Protein AF-A0A1W1ECR9-F1 (afdb_monomer)

Solvent-accessible surface area (backbone atoms only — not comparable to full-atom values): 6560 Å² total; per-residue (Å²): 136,88,86,83,88,77,56,72,68,59,47,50,47,51,43,11,60,76,47,50,27,54,41,56,49,10,41,49,51,46,55,54,48,65,73,76,41,58,73,68,55,49,71,74,64,61,47,68,69,56,52,63,54,35,52,59,46,73,55,61,64,70,60,52,48,52,52,45,65,75,42,40,69,43,32,51,51,33,44,50,54,49,51,51,53,53,49,50,54,50,50,31,59,79,69,65,35,59,70,59,48,52,49,55,52,54,64,58,55,55,53,69,80,76,108

Radius of gyration: 16.74 Å; Cα contacts (8 Å, |Δi|>4): 50; chains: 1; bounding box: 43×32×40 Å

Foldseek 3Di:
DDDDDDDPVVVLLVCLQPPLLLLVQLLVLVVVCPVPDDPVCCVVPVDPVNCVSNVSVPDDPVVSVVSCVVSVVSNVVSNVVVVVVVVVLVVCVVVVVVVVNVVSVVVVVCVVVVD

Structure (mmCIF, N/CA/C/O backbone):
data_AF-A0A1W1ECR9-F1
#
_entry.id   AF-A0A1W1ECR9-F1
#
loop_
_atom_site.group_PDB
_atom_site.id
_atom_s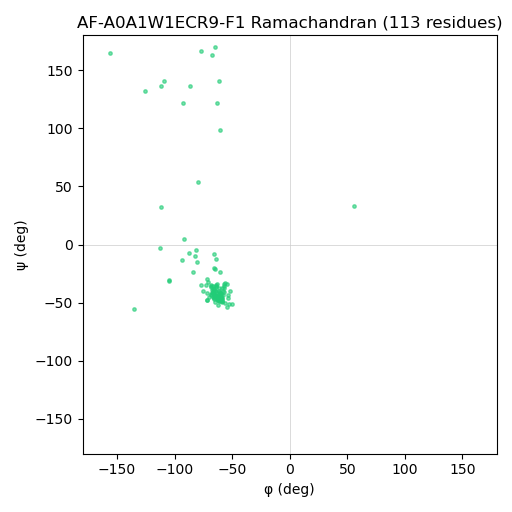ite.type_symbol
_atom_site.label_atom_id
_atom_site.label_alt_id
_atom_site.label_comp_id
_atom_site.label_asym_id
_atom_site.label_entity_id
_atom_site.label_seq_id
_atom_site.pdbx_PDB_ins_code
_atom_site.Cartn_x
_atom_site.Cartn_y
_atom_site.Cartn_z
_atom_site.occupancy
_atom_site.B_iso_or_equiv
_atom_site.auth_seq_id
_atom_site.auth_comp_id
_atom_site.auth_asym_id
_atom_site.auth_atom_id
_atom_site.pdbx_PDB_model_num
ATOM 1 N N . MET A 1 1 ? 28.019 6.806 -3.664 1.00 75.69 1 MET A N 1
ATOM 2 C CA . MET A 1 1 ? 26.886 6.092 -4.293 1.00 75.69 1 MET A CA 1
ATOM 3 C C . MET A 1 1 ? 27.188 4.603 -4.238 1.00 75.69 1 MET A C 1
ATOM 5 O O . MET A 1 1 ? 28.273 4.226 -4.659 1.00 75.69 1 MET A O 1
ATOM 9 N N . LYS A 1 2 ? 26.309 3.781 -3.653 1.00 89.25 2 LYS A N 1
ATOM 10 C CA . LYS A 1 2 ? 26.499 2.323 -3.576 1.00 89.25 2 LYS A CA 1
ATOM 11 C C . LYS A 1 2 ? 25.814 1.688 -4.786 1.00 89.25 2 LYS A C 1
ATOM 13 O O . LYS A 1 2 ? 24.626 1.918 -4.981 1.00 89.25 2 LYS A O 1
ATOM 18 N N . LEU A 1 3 ? 26.565 0.956 -5.606 1.00 93.00 3 LEU A N 1
ATOM 19 C CA . LEU A 1 3 ? 26.019 0.247 -6.764 1.00 93.00 3 LEU A CA 1
ATOM 20 C C . LEU A 1 3 ? 25.509 -1.128 -6.329 1.00 93.00 3 LEU A C 1
ATOM 22 O O . LEU A 1 3 ? 26.182 -1.825 -5.570 1.00 93.00 3 LEU A O 1
ATOM 26 N N . VAL A 1 4 ? 24.329 -1.497 -6.817 1.00 93.06 4 VAL A N 1
ATOM 27 C CA . VAL A 1 4 ? 23.725 -2.821 -6.647 1.00 93.06 4 VAL A CA 1
ATOM 28 C C . VAL A 1 4 ? 23.382 -3.334 -8.040 1.00 93.06 4 VAL A C 1
ATOM 30 O O . VAL A 1 4 ? 22.816 -2.593 -8.839 1.00 93.06 4 VAL A O 1
ATOM 33 N N . TYR A 1 5 ? 23.761 -4.576 -8.331 1.00 95.12 5 TYR A N 1
ATOM 34 C CA . TYR A 1 5 ? 23.536 -5.219 -9.622 1.00 95.12 5 TYR A CA 1
ATOM 35 C C . TYR A 1 5 ? 22.526 -6.348 -9.451 1.00 95.12 5 TYR A C 1
ATOM 37 O O . TYR A 1 5 ? 22.618 -7.111 -8.493 1.00 95.12 5 TYR A O 1
ATOM 45 N N . MET A 1 6 ? 21.585 -6.436 -10.381 1.00 96.44 6 MET A N 1
ATOM 46 C CA . MET A 1 6 ? 20.549 -7.464 -10.457 1.00 96.44 6 MET A CA 1
ATOM 47 C C . MET A 1 6 ? 20.071 -7.567 -11.907 1.00 96.44 6 MET A C 1
ATOM 49 O O . MET A 1 6 ? 20.355 -6.676 -12.716 1.00 96.44 6 MET A O 1
ATOM 53 N N . ASP A 1 7 ? 19.366 -8.641 -12.248 1.00 97.44 7 ASP A N 1
ATOM 54 C CA . ASP A 1 7 ? 18.730 -8.745 -13.559 1.00 97.44 7 ASP A CA 1
ATOM 55 C C . ASP A 1 7 ? 17.435 -7.912 -13.641 1.00 97.44 7 ASP A C 1
ATOM 57 O O . ASP A 1 7 ? 16.900 -7.441 -12.635 1.00 97.44 7 ASP A O 1
ATOM 61 N N . ALA A 1 8 ? 16.931 -7.709 -14.860 1.00 96.50 8 ALA A N 1
ATOM 62 C CA . ALA A 1 8 ? 15.752 -6.875 -15.095 1.00 96.50 8 ALA A CA 1
ATOM 63 C C . ALA A 1 8 ? 14.468 -7.435 -14.453 1.00 96.50 8 ALA A C 1
ATOM 65 O O . ALA A 1 8 ? 13.640 -6.669 -13.968 1.00 96.50 8 ALA A O 1
ATOM 66 N N . LYS A 1 9 ? 14.295 -8.762 -14.418 1.00 96.00 9 LYS A N 1
ATOM 67 C CA . LYS A 1 9 ? 13.097 -9.382 -13.830 1.00 9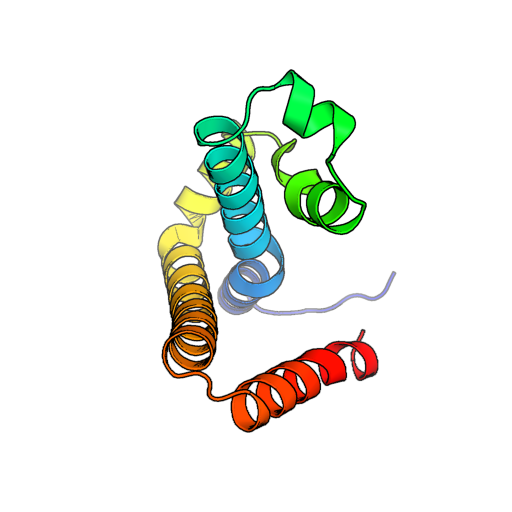6.00 9 LYS A CA 1
ATOM 68 C C . LYS A 1 9 ? 13.113 -9.250 -12.315 1.00 96.00 9 LYS A C 1
ATOM 70 O O . LYS A 1 9 ? 12.083 -8.961 -11.711 1.00 96.00 9 LYS A O 1
ATOM 75 N N . GLU A 1 10 ? 14.278 -9.457 -11.714 1.00 96.19 10 GLU A N 1
ATOM 76 C CA . GLU A 1 10 ? 14.491 -9.280 -10.287 1.00 96.19 10 GLU A CA 1
ATOM 77 C C . GLU A 1 10 ? 14.263 -7.817 -9.880 1.00 96.19 10 GLU A C 1
ATOM 79 O O . GLU A 1 10 ? 13.531 -7.548 -8.926 1.00 96.19 10 GLU A O 1
ATOM 84 N N . HIS A 1 11 ? 14.802 -6.870 -10.652 1.00 97.88 11 HIS A N 1
ATOM 85 C CA . HIS A 1 11 ? 14.552 -5.445 -10.451 1.00 97.88 11 HIS A CA 1
ATOM 86 C C . HIS A 1 11 ? 13.057 -5.122 -10.433 1.00 97.88 11 HIS A C 1
ATOM 88 O O . HIS A 1 11 ? 12.562 -4.534 -9.471 1.00 97.88 11 HIS A O 1
ATOM 94 N N . ASP A 1 12 ? 12.325 -5.528 -11.470 1.00 98.00 12 ASP A N 1
ATOM 95 C CA . ASP A 1 12 ? 10.904 -5.213 -11.606 1.00 98.00 12 ASP A CA 1
ATOM 96 C C . ASP A 1 12 ? 10.073 -5.841 -10.490 1.00 98.00 12 ASP A C 1
ATOM 98 O O . ASP A 1 12 ? 9.120 -5.231 -9.989 1.00 98.00 12 ASP A O 1
ATOM 102 N N . ARG A 1 13 ? 10.469 -7.035 -10.045 1.00 97.69 13 ARG A N 1
ATOM 103 C CA . ARG A 1 13 ? 9.867 -7.693 -8.896 1.00 97.69 13 ARG A CA 1
ATOM 104 C C . ARG A 1 13 ? 10.057 -6.882 -7.616 1.00 97.69 13 ARG A C 1
ATOM 106 O O . ARG A 1 13 ? 9.075 -6.602 -6.928 1.00 97.69 13 ARG A O 1
ATOM 113 N N . HIS A 1 14 ? 11.290 -6.493 -7.297 1.00 97.25 14 HIS A N 1
ATOM 114 C CA . HIS A 1 14 ? 11.587 -5.708 -6.094 1.00 97.25 14 HIS A CA 1
ATOM 115 C C . HIS A 1 14 ? 10.903 -4.342 -6.141 1.00 97.25 14 HIS A C 1
ATOM 117 O O . HIS A 1 14 ? 10.220 -3.956 -5.190 1.00 97.25 14 HIS A O 1
ATOM 123 N N . ALA A 1 15 ? 11.012 -3.642 -7.274 1.00 98.00 15 ALA A N 1
ATOM 124 C CA . ALA A 1 15 ? 10.397 -2.339 -7.499 1.00 98.00 15 ALA A CA 1
ATOM 125 C C . ALA A 1 15 ? 8.873 -2.378 -7.308 1.00 98.00 15 ALA A C 1
ATOM 127 O O . ALA A 1 15 ? 8.298 -1.434 -6.759 1.00 98.00 15 ALA A O 1
ATOM 128 N N . ALA A 1 16 ? 8.214 -3.481 -7.680 1.00 98.44 16 ALA A N 1
ATOM 129 C CA . ALA A 1 16 ? 6.784 -3.633 -7.456 1.00 98.44 16 ALA A CA 1
ATOM 130 C C . ALA A 1 16 ? 6.412 -3.558 -5.967 1.00 98.44 16 ALA A C 1
ATOM 132 O O . ALA A 1 16 ? 5.514 -2.799 -5.608 1.00 98.44 16 ALA A O 1
ATOM 133 N N . PHE A 1 17 ? 7.136 -4.267 -5.096 1.00 98.00 17 PHE A N 1
ATOM 134 C CA . PHE A 1 17 ? 6.854 -4.297 -3.656 1.00 98.00 17 PHE A CA 1
ATOM 135 C C . PHE A 1 17 ? 7.296 -3.025 -2.929 1.00 98.00 17 PHE A C 1
ATOM 137 O O . PHE A 1 17 ? 6.576 -2.539 -2.060 1.00 98.00 17 PHE A O 1
ATO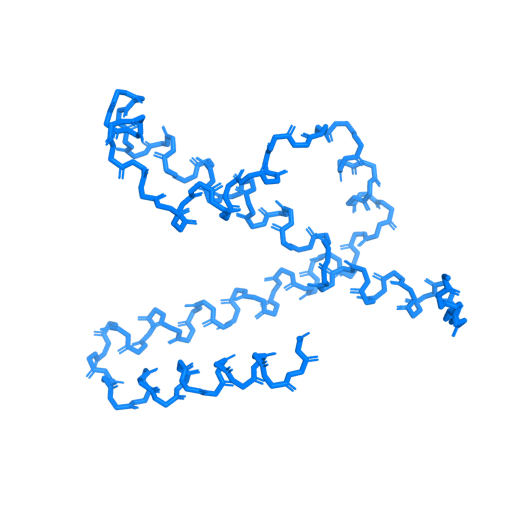M 144 N N . ILE A 1 18 ? 8.456 -2.467 -3.279 1.00 95.62 18 ILE A N 1
ATOM 145 C CA . ILE A 1 18 ? 9.043 -1.344 -2.531 1.00 95.62 18 ILE A CA 1
ATOM 146 C C . ILE A 1 18 ? 8.686 0.040 -3.092 1.00 95.62 18 ILE A C 1
ATOM 148 O O . ILE A 1 18 ? 8.907 1.041 -2.415 1.00 95.62 18 ILE A O 1
ATOM 152 N N . SER A 1 19 ? 8.136 0.126 -4.310 1.00 97.88 19 SER A N 1
ATOM 153 C CA . SER A 1 19 ? 7.853 1.404 -4.982 1.00 97.88 19 SER A CA 1
ATOM 154 C C . SER A 1 19 ? 6.475 1.458 -5.644 1.00 97.88 19 SER A C 1
ATOM 156 O O . SER A 1 19 ? 5.677 2.344 -5.323 1.00 97.88 19 SER A O 1
ATOM 158 N N . HIS A 1 20 ? 6.143 0.514 -6.529 1.00 98.50 20 HIS A N 1
ATOM 159 C CA . HIS A 1 20 ? 4.928 0.621 -7.346 1.00 98.50 20 HIS A CA 1
ATOM 160 C C . HIS A 1 20 ? 3.652 0.392 -6.528 1.00 98.50 20 HIS A C 1
ATOM 162 O O . HIS A 1 20 ? 2.724 1.201 -6.590 1.00 98.50 20 HIS A O 1
ATOM 168 N N . MET A 1 21 ? 3.620 -0.665 -5.711 1.00 98.44 21 MET A N 1
ATOM 169 C CA . MET A 1 21 ? 2.517 -0.932 -4.789 1.00 98.44 21 MET A CA 1
ATOM 170 C C . MET A 1 21 ? 2.317 0.225 -3.799 1.00 98.44 21 MET A C 1
ATOM 172 O O . MET A 1 21 ? 1.186 0.701 -3.703 1.00 98.44 21 MET A O 1
ATOM 176 N N . PRO A 1 22 ? 3.353 0.762 -3.121 1.00 97.94 22 PRO A N 1
ATOM 177 C CA . PRO A 1 22 ? 3.199 1.960 -2.297 1.00 97.94 22 PRO A CA 1
ATOM 178 C C . PRO A 1 22 ? 2.530 3.141 -3.017 1.00 97.94 22 PRO A C 1
ATOM 180 O O . PRO A 1 22 ? 1.662 3.788 -2.430 1.00 97.94 22 PRO A O 1
ATOM 183 N N . HIS A 1 23 ? 2.847 3.400 -4.293 1.00 98.38 23 HIS A N 1
ATOM 184 C CA . HIS A 1 23 ? 2.156 4.442 -5.066 1.00 98.38 23 HIS A CA 1
ATOM 185 C C . HIS A 1 23 ? 0.680 4.107 -5.296 1.00 98.38 23 HIS A C 1
ATOM 187 O O . HIS A 1 23 ? -0.177 4.960 -5.059 1.00 98.38 23 HIS A O 1
ATOM 193 N N . ALA A 1 24 ? 0.358 2.869 -5.684 1.00 98.00 24 ALA A N 1
ATOM 194 C CA . ALA A 1 24 ? -1.029 2.427 -5.844 1.00 98.00 24 ALA A CA 1
ATOM 195 C C . ALA A 1 24 ? -1.839 2.595 -4.544 1.00 98.00 24 ALA A C 1
ATOM 197 O O . ALA A 1 24 ? -2.981 3.067 -4.571 1.00 98.00 24 ALA A O 1
ATOM 198 N N . LEU A 1 25 ? -1.237 2.271 -3.397 1.00 97.31 25 LEU A N 1
ATOM 199 C CA . LEU A 1 25 ? -1.850 2.445 -2.080 1.00 97.31 25 LEU A CA 1
ATOM 200 C C . LEU A 1 25 ? -2.029 3.916 -1.715 1.00 97.31 25 LEU A C 1
ATOM 202 O O . LEU A 1 25 ? -3.075 4.282 -1.190 1.00 97.31 25 LEU A O 1
ATOM 206 N N . SER A 1 26 ? -1.059 4.769 -2.042 1.00 97.00 26 SER A N 1
ATOM 207 C CA . SER A 1 26 ? -1.153 6.210 -1.809 1.00 97.00 26 SER A CA 1
ATOM 208 C C . SER A 1 26 ? -2.309 6.841 -2.591 1.00 97.00 26 SER A C 1
ATOM 210 O O . SER A 1 26 ? -3.139 7.538 -2.002 1.00 97.00 26 SER A O 1
ATOM 212 N N . TYR A 1 27 ? -2.434 6.537 -3.892 1.00 97.06 27 TYR A N 1
ATOM 213 C CA . TYR A 1 27 ? -3.579 6.978 -4.699 1.00 97.06 27 TYR A CA 1
ATOM 214 C C . TYR A 1 27 ? -4.903 6.437 -4.147 1.00 97.06 27 TYR A C 1
ATOM 216 O O . TYR A 1 27 ? -5.893 7.166 -4.076 1.00 97.06 27 TYR A O 1
ATOM 224 N N . SER A 1 28 ? -4.927 5.170 -3.724 1.00 95.88 28 SER A N 1
ATOM 225 C CA . SER A 1 28 ? -6.124 4.536 -3.160 1.00 95.88 28 SER A CA 1
ATOM 226 C C . SER A 1 28 ? -6.556 5.193 -1.849 1.00 95.88 28 SER A C 1
ATOM 228 O O . SER A 1 28 ? -7.736 5.499 -1.684 1.00 95.88 28 SER A O 1
ATOM 230 N N . LEU A 1 29 ? -5.608 5.469 -0.950 1.00 93.50 29 LEU A N 1
ATOM 231 C CA . LEU A 1 29 ? -5.843 6.153 0.320 1.00 93.50 29 LEU A CA 1
ATOM 232 C C . LEU A 1 29 ? -6.397 7.563 0.091 1.00 93.50 29 LEU A C 1
ATOM 234 O O . LEU A 1 29 ? -7.412 7.925 0.684 1.00 93.50 29 LEU A O 1
ATOM 238 N N . ALA A 1 30 ? -5.773 8.339 -0.801 1.00 91.62 30 ALA A N 1
ATOM 239 C CA . ALA A 1 30 ? -6.246 9.676 -1.146 1.00 91.62 30 ALA A CA 1
ATOM 240 C C . ALA A 1 30 ? -7.680 9.635 -1.701 1.00 91.62 30 ALA A C 1
ATOM 242 O O . ALA A 1 30 ? -8.552 10.362 -1.228 1.00 91.62 30 ALA A O 1
ATOM 243 N N . ASN A 1 31 ? -7.950 8.737 -2.653 1.00 92.88 31 ASN A N 1
ATOM 244 C CA . ASN A 1 31 ? -9.275 8.581 -3.252 1.00 92.88 31 ASN A CA 1
ATOM 245 C C . ASN A 1 31 ? -10.339 8.114 -2.251 1.00 92.88 31 ASN A C 1
ATOM 247 O O . ASN A 1 31 ? -11.487 8.539 -2.357 1.00 92.88 31 ASN A O 1
ATOM 251 N N . ALA A 1 32 ? -9.992 7.241 -1.303 1.00 90.38 32 ALA A N 1
ATOM 252 C CA . ALA A 1 32 ? -10.917 6.780 -0.272 1.00 90.38 32 ALA A CA 1
ATOM 253 C C . ALA A 1 32 ? -11.323 7.927 0.664 1.00 90.38 32 ALA A C 1
ATOM 255 O O . ALA A 1 32 ? -12.511 8.130 0.902 1.00 90.38 32 ALA A O 1
ATOM 256 N N . VAL A 1 33 ? -10.348 8.715 1.128 1.00 87.88 33 VAL A N 1
ATOM 257 C CA . VAL A 1 33 ? -10.597 9.847 2.032 1.00 87.88 33 VAL A CA 1
ATOM 258 C C . VAL A 1 33 ? -11.390 10.955 1.335 1.00 87.88 33 VAL A C 1
ATOM 260 O O . VAL A 1 33 ? -12.393 11.407 1.876 1.00 87.88 33 VAL A O 1
ATOM 263 N N . MET A 1 34 ? -11.024 11.331 0.103 1.00 85.62 34 MET A N 1
ATOM 264 C CA . MET A 1 34 ? -11.744 12.361 -0.668 1.00 85.62 34 MET A CA 1
ATOM 265 C C . MET A 1 34 ? -13.217 12.024 -0.944 1.00 85.62 34 MET A C 1
ATOM 267 O O . MET A 1 34 ? -14.004 12.928 -1.204 1.00 85.62 34 MET A O 1
ATOM 271 N N . LYS A 1 35 ? -13.595 10.740 -0.926 1.00 86.12 35 LYS A N 1
ATOM 272 C CA . LYS A 1 35 ? -14.984 10.302 -1.140 1.00 86.12 35 LYS A CA 1
ATOM 273 C C . LYS A 1 35 ? -15.843 10.342 0.122 1.00 86.12 35 LYS A C 1
ATOM 275 O O . LYS A 1 35 ? -17.061 10.373 -0.011 1.00 86.12 35 LYS A O 1
ATOM 280 N N . GLN A 1 36 ? -15.234 10.285 1.305 1.00 78.88 36 GLN A N 1
ATOM 281 C CA . GLN A 1 36 ? -15.953 10.193 2.581 1.00 78.88 36 GLN A CA 1
ATOM 282 C C . GLN A 1 36 ? -15.953 11.508 3.358 1.00 78.88 36 GLN A C 1
ATOM 284 O O . GLN A 1 36 ? -16.913 11.805 4.061 1.00 78.88 36 GLN A O 1
ATOM 289 N N . GLU A 1 37 ? -14.898 12.307 3.217 1.00 75.25 37 GLU A N 1
ATOM 290 C CA . GLU A 1 37 ? -14.707 13.527 3.992 1.00 75.25 37 GLU A CA 1
ATOM 291 C C . GLU A 1 37 ? -14.884 14.777 3.129 1.00 75.25 37 GLU A C 1
ATOM 293 O O . GLU A 1 37 ? -14.417 14.851 1.989 1.00 75.25 37 GLU A O 1
ATOM 298 N N . ALA A 1 38 ? -15.516 15.806 3.697 1.00 74.25 38 ALA A N 1
ATOM 299 C CA . ALA A 1 38 ? -15.545 17.121 3.071 1.00 74.25 38 ALA A CA 1
ATOM 300 C C . ALA A 1 38 ? -14.112 17.663 2.939 1.00 74.25 38 ALA A C 1
ATOM 302 O O . ALA A 1 38 ? -13.296 17.537 3.854 1.00 74.25 38 ALA A O 1
ATOM 303 N N . SER A 1 39 ? -13.807 18.320 1.818 1.00 70.56 39 SER A N 1
ATOM 304 C CA . SER A 1 39 ? -12.462 18.840 1.529 1.00 70.56 39 SER A CA 1
ATOM 305 C C . SER A 1 39 ? -11.909 19.747 2.637 1.00 70.56 39 SER A C 1
ATOM 307 O O . SER A 1 39 ? -10.714 19.709 2.929 1.00 70.56 39 SER A O 1
ATOM 309 N N . THR A 1 40 ? -12.773 20.512 3.307 1.00 63.41 40 THR A N 1
ATOM 310 C CA . THR A 1 40 ? -12.428 21.359 4.458 1.00 63.41 40 THR A CA 1
ATOM 311 C C . THR A 1 40 ? -12.009 20.551 5.689 1.00 63.41 40 THR A C 1
ATOM 313 O O . THR A 1 40 ? -11.018 20.900 6.330 1.00 63.41 40 THR A O 1
ATOM 316 N N . SER A 1 41 ? -12.697 19.446 5.987 1.00 71.62 41 SER A N 1
ATOM 317 C CA . SER A 1 41 ? -12.354 18.526 7.080 1.00 71.62 41 SER A CA 1
ATOM 318 C C . SER A 1 41 ? -11.030 17.811 6.824 1.00 71.62 41 SER A C 1
ATOM 320 O O . SER A 1 41 ? -10.210 17.705 7.731 1.00 71.62 41 SER A O 1
ATOM 322 N N . ILE A 1 42 ? -10.764 17.403 5.578 1.00 67.12 42 ILE A N 1
ATOM 323 C CA . ILE A 1 42 ? -9.487 16.780 5.193 1.00 67.12 42 ILE A CA 1
ATOM 324 C C . ILE A 1 42 ? -8.324 17.740 5.459 1.00 67.12 42 ILE A C 1
ATOM 326 O O . ILE A 1 42 ? -7.328 17.356 6.065 1.00 67.12 42 ILE A O 1
ATOM 330 N N . VAL A 1 43 ? -8.443 19.001 5.038 1.00 63.03 43 VAL A N 1
ATOM 331 C CA . VAL A 1 43 ? -7.380 20.000 5.228 1.00 63.03 43 VAL A CA 1
ATOM 332 C C . VAL A 1 43 ? -7.167 20.322 6.711 1.00 63.03 43 VAL A C 1
ATOM 334 O O . VAL A 1 43 ? -6.021 20.471 7.138 1.00 63.03 43 VAL A O 1
ATOM 337 N N . ALA A 1 44 ? -8.245 20.398 7.496 1.00 63.28 44 ALA A N 1
ATOM 338 C CA . ALA A 1 44 ? -8.185 20.750 8.912 1.00 63.28 44 ALA A CA 1
ATOM 339 C C . ALA A 1 44 ? -7.698 19.602 9.816 1.00 63.28 44 ALA A C 1
ATOM 341 O O . ALA A 1 44 ? -7.011 19.859 10.803 1.00 63.28 44 ALA A O 1
ATOM 342 N N . LEU A 1 45 ? -8.039 18.350 9.490 1.00 72.00 45 LEU A N 1
ATOM 343 C CA . LEU A 1 45 ? -7.843 17.188 10.369 1.00 72.00 45 LEU A CA 1
ATOM 344 C C . LEU A 1 45 ? -6.804 16.186 9.858 1.00 72.00 45 LEU A C 1
ATOM 346 O O . LEU A 1 45 ? -6.504 15.217 10.555 1.00 72.00 45 LEU A O 1
ATOM 350 N N . ALA A 1 46 ? -6.220 16.401 8.674 1.00 73.62 46 ALA A N 1
ATOM 351 C CA . ALA A 1 46 ? -5.131 15.565 8.179 1.00 73.62 46 ALA A CA 1
ATOM 352 C C . ALA A 1 46 ? -3.920 15.610 9.128 1.00 73.62 46 ALA A C 1
ATOM 354 O O . ALA A 1 46 ? -3.073 16.512 9.067 1.00 73.62 46 ALA A O 1
ATOM 355 N N . GLY A 1 47 ? -3.822 14.589 9.980 1.00 80.06 47 GLY A N 1
ATOM 356 C CA . GLY A 1 47 ? -2.654 14.319 10.808 1.00 80.06 47 GLY A CA 1
ATOM 357 C C . GLY A 1 47 ? -1.420 13.957 9.974 1.00 80.06 47 GLY A C 1
ATOM 358 O O . GLY A 1 47 ? -1.508 13.715 8.766 1.00 80.06 47 GLY A O 1
ATOM 359 N N . GLY A 1 48 ? -0.257 13.901 10.632 1.00 83.56 48 GLY A N 1
ATOM 360 C CA . GLY A 1 48 ? 1.028 13.599 9.983 1.00 83.56 48 GLY A CA 1
ATOM 361 C C . GLY A 1 48 ? 1.003 12.300 9.171 1.00 83.56 48 GLY A C 1
ATOM 362 O O . GLY A 1 48 ? 1.343 12.315 7.994 1.00 83.56 48 GLY A O 1
ATOM 363 N N . GLY A 1 49 ? 0.459 11.219 9.741 1.00 84.81 49 GLY A N 1
ATOM 364 C CA . GLY A 1 49 ? 0.408 9.911 9.075 1.00 84.81 49 GLY A CA 1
ATOM 365 C C . GLY A 1 49 ? -0.326 9.921 7.729 1.00 84.81 49 GLY A C 1
ATOM 366 O O . GLY A 1 49 ? 0.177 9.378 6.749 1.00 84.81 49 GLY A O 1
ATOM 367 N N . PHE A 1 50 ? -1.475 10.602 7.628 1.00 86.38 50 PHE A N 1
ATOM 368 C CA . PHE A 1 50 ? -2.168 10.731 6.341 1.00 86.38 50 PHE A CA 1
ATOM 369 C C . PHE A 1 50 ? -1.353 11.557 5.342 1.00 86.38 50 PHE A C 1
ATOM 371 O O . PHE A 1 50 ? -1.258 11.182 4.173 1.00 86.38 50 PHE A O 1
ATOM 378 N N . LYS A 1 51 ? -0.741 12.666 5.782 1.00 87.69 51 LYS A N 1
ATOM 379 C CA . LYS A 1 51 ? 0.096 13.512 4.916 1.00 87.69 51 LYS A CA 1
ATOM 380 C C . LYS A 1 51 ? 1.279 12.732 4.345 1.00 87.69 51 LYS A C 1
ATOM 382 O O . LYS A 1 51 ? 1.540 12.845 3.150 1.00 87.69 51 LYS A O 1
ATOM 387 N N . ASP A 1 52 ? 1.936 11.913 5.159 1.00 92.12 52 ASP A N 1
ATOM 388 C CA . ASP A 1 52 ? 3.091 11.120 4.735 1.00 92.12 52 ASP A CA 1
ATOM 389 C C . ASP A 1 52 ? 2.691 10.001 3.771 1.00 92.12 52 ASP A C 1
ATOM 391 O O . ASP A 1 52 ? 3.297 9.852 2.707 1.00 92.12 52 ASP A O 1
ATOM 395 N N . MET A 1 53 ? 1.620 9.268 4.086 1.00 92.81 53 MET A N 1
ATOM 396 C CA . MET A 1 53 ? 1.143 8.164 3.249 1.00 92.81 53 MET A CA 1
ATOM 397 C C . MET A 1 53 ? 0.520 8.636 1.931 1.00 92.81 53 MET A C 1
ATOM 399 O O . MET A 1 53 ? 0.638 7.948 0.920 1.00 92.81 53 MET A O 1
ATOM 403 N N . SER A 1 54 ? -0.122 9.808 1.904 1.00 91.25 54 SER A N 1
ATOM 404 C CA . SER A 1 54 ? -0.711 10.395 0.687 1.00 91.25 54 SER A CA 1
ATOM 405 C C . SER A 1 54 ? 0.274 11.246 -0.124 1.00 91.25 54 SER A C 1
ATOM 407 O O . SER A 1 54 ? -0.042 11.663 -1.237 1.00 91.25 54 SER A O 1
ATOM 409 N N . ARG A 1 55 ? 1.484 11.507 0.393 1.00 93.69 55 ARG A N 1
ATOM 410 C CA . ARG A 1 55 ? 2.470 12.398 -0.240 1.00 93.69 55 ARG A CA 1
ATOM 411 C C . ARG A 1 55 ? 2.770 12.014 -1.688 1.00 93.69 55 ARG A C 1
ATOM 413 O O . ARG A 1 55 ? 2.859 12.895 -2.541 1.00 93.69 55 ARG A O 1
ATOM 420 N N . ILE A 1 56 ? 2.940 10.720 -1.955 1.00 94.00 56 ILE A N 1
ATOM 421 C CA . ILE A 1 56 ? 3.325 10.203 -3.277 1.00 94.00 56 ILE A CA 1
ATOM 422 C C . ILE A 1 56 ? 2.140 10.058 -4.245 1.00 94.00 56 ILE A C 1
ATOM 424 O O . ILE A 1 56 ? 2.350 9.940 -5.446 1.00 94.00 56 ILE A O 1
ATOM 428 N N . ALA A 1 57 ? 0.897 10.210 -3.779 1.00 93.31 57 ALA A N 1
ATOM 429 C CA . ALA A 1 57 ? -0.269 10.367 -4.654 1.00 93.31 57 ALA A CA 1
ATOM 430 C C . ALA A 1 57 ? -0.237 11.677 -5.470 1.00 93.31 57 ALA A C 1
ATOM 432 O O . ALA A 1 57 ? -1.067 11.884 -6.347 1.00 93.31 57 ALA A O 1
ATOM 433 N N . LYS A 1 58 ? 0.712 12.581 -5.191 1.00 91.81 58 LYS A N 1
ATOM 434 C CA . LYS A 1 58 ? 0.955 13.800 -5.981 1.00 91.81 58 LYS A CA 1
ATOM 435 C C . LYS A 1 58 ? 1.804 13.551 -7.233 1.00 91.81 58 LYS A C 1
ATOM 437 O O . LYS A 1 58 ? 2.063 14.491 -7.981 1.00 91.81 58 LYS A O 1
ATOM 442 N N . SER A 1 59 ? 2.306 12.333 -7.429 1.00 95.31 59 SER A N 1
ATOM 443 C CA . SER A 1 59 ? 3.117 11.987 -8.593 1.00 95.31 59 SER A CA 1
ATOM 444 C C . SER A 1 59 ? 2.314 12.021 -9.900 1.00 95.31 59 SER A C 1
ATOM 446 O O . SER A 1 59 ? 1.088 12.021 -9.900 1.00 95.31 59 SER A O 1
ATOM 448 N N . SER A 1 60 ? 3.023 12.066 -11.034 1.00 97.31 60 SER A N 1
ATOM 449 C CA . SER A 1 60 ? 2.412 12.133 -12.369 1.00 97.31 60 SER A CA 1
ATOM 450 C C . SER A 1 60 ? 1.577 10.881 -12.678 1.00 97.31 60 SER A C 1
ATOM 452 O O . SER A 1 60 ? 2.154 9.788 -12.719 1.00 97.31 60 SER A O 1
ATOM 454 N N . PRO A 1 61 ? 0.268 11.018 -12.969 1.00 97.25 61 PRO A N 1
ATOM 455 C CA . PRO A 1 61 ? -0.565 9.893 -13.381 1.00 97.25 61 PRO A CA 1
ATOM 456 C C . PRO A 1 61 ? -0.065 9.230 -14.665 1.00 97.25 61 PRO A C 1
ATOM 458 O O . PRO A 1 61 ? 0.045 8.013 -14.693 1.00 97.25 61 PRO A O 1
ATOM 461 N N . ASN A 1 62 ? 0.331 10.012 -15.677 1.00 98.00 62 ASN A N 1
ATOM 462 C CA . ASN A 1 62 ? 0.808 9.476 -16.960 1.00 98.00 62 ASN A CA 1
ATOM 463 C C . ASN A 1 62 ? 2.045 8.583 -16.777 1.00 98.00 62 ASN A C 1
ATOM 465 O O . ASN A 1 62 ? 2.123 7.493 -17.326 1.00 98.00 62 ASN A O 1
ATOM 469 N N . MET A 1 63 ? 2.997 9.024 -15.950 1.00 97.62 63 MET A N 1
ATOM 470 C CA . MET A 1 63 ? 4.208 8.245 -15.681 1.00 97.62 63 MET A CA 1
ATOM 471 C C . MET A 1 63 ? 3.883 6.943 -14.939 1.00 97.62 63 MET A C 1
ATOM 473 O O . MET A 1 63 ? 4.400 5.882 -15.278 1.00 97.62 63 MET A O 1
ATOM 477 N N . TRP A 1 64 ? 3.040 7.018 -13.907 1.00 98.19 64 TRP A N 1
ATOM 478 C CA . TRP A 1 64 ? 2.693 5.847 -13.101 1.00 98.19 64 TRP A CA 1
ATOM 479 C C . TRP A 1 64 ? 1.789 4.863 -13.838 1.00 98.19 64 TRP A C 1
ATOM 481 O O . TRP A 1 64 ? 1.897 3.660 -13.616 1.00 98.19 64 TRP A O 1
ATOM 491 N N . GLU A 1 65 ? 0.956 5.353 -14.751 1.00 98.50 65 GLU A N 1
ATOM 492 C CA . GLU A 1 65 ? 0.209 4.528 -15.691 1.00 98.50 65 GLU A CA 1
ATOM 493 C C . GLU A 1 65 ? 1.155 3.693 -16.561 1.00 98.50 65 GLU A C 1
ATOM 495 O O . GLU A 1 65 ? 0.987 2.475 -16.636 1.00 98.50 65 GLU A O 1
ATOM 500 N N . ASP A 1 66 ? 2.176 4.310 -17.159 1.00 98.56 66 ASP A N 1
ATOM 501 C CA . ASP A 1 66 ? 3.162 3.596 -17.975 1.00 98.56 66 ASP A CA 1
ATOM 502 C C . ASP A 1 66 ? 3.937 2.557 -17.155 1.00 98.56 66 ASP A C 1
ATOM 504 O O . ASP A 1 66 ? 4.094 1.416 -17.596 1.00 98.56 66 ASP A O 1
ATOM 508 N N . ILE A 1 67 ? 4.357 2.908 -15.933 1.00 98.56 67 ILE A N 1
ATOM 509 C CA . ILE A 1 67 ? 5.030 1.978 -15.010 1.00 98.56 67 ILE A CA 1
ATOM 510 C C . ILE A 1 67 ? 4.127 0.779 -14.690 1.00 98.56 67 ILE A C 1
ATOM 512 O O . ILE A 1 67 ? 4.571 -0.370 -14.744 1.00 98.56 67 ILE A O 1
ATOM 516 N N . PHE A 1 68 ? 2.850 1.018 -14.379 1.00 98.50 68 PHE A N 1
ATOM 517 C CA . PHE A 1 68 ? 1.904 -0.056 -14.074 1.00 98.50 68 PHE A CA 1
ATOM 518 C C . PHE A 1 68 ? 1.589 -0.913 -15.299 1.00 98.50 68 PHE A C 1
ATOM 520 O O . PHE A 1 68 ? 1.443 -2.124 -15.159 1.00 98.50 68 PHE A O 1
ATOM 527 N N . ARG A 1 69 ? 1.508 -0.325 -16.499 1.00 98.44 69 ARG A N 1
ATOM 528 C CA . ARG A 1 69 ? 1.325 -1.080 -17.748 1.00 98.44 69 ARG A CA 1
ATOM 529 C C . ARG A 1 69 ? 2.520 -1.991 -18.023 1.00 98.44 69 ARG A C 1
ATOM 531 O O . ARG A 1 69 ? 2.312 -3.150 -18.372 1.00 98.44 69 ARG A O 1
ATOM 538 N N . GLN A 1 70 ? 3.742 -1.489 -17.853 1.00 98.38 70 GLN A N 1
ATOM 539 C CA . GLN A 1 70 ? 4.967 -2.240 -18.147 1.00 98.38 70 GLN A CA 1
ATOM 540 C C . GLN A 1 70 ? 5.253 -3.340 -17.118 1.00 98.38 70 GLN A C 1
ATOM 542 O O . GLN A 1 70 ? 5.706 -4.414 -17.497 1.00 98.38 70 GLN A O 1
ATOM 547 N N . ASN A 1 71 ? 4.934 -3.113 -15.840 1.00 98.62 71 ASN A N 1
ATOM 548 C CA . ASN A 1 71 ? 5.200 -4.064 -14.758 1.00 98.62 71 ASN A CA 1
ATOM 549 C C . ASN A 1 71 ? 3.918 -4.672 -14.150 1.00 98.62 71 ASN A C 1
ATOM 551 O O . ASN A 1 71 ? 3.837 -4.945 -12.949 1.00 98.62 71 ASN A O 1
ATOM 555 N N . LYS A 1 72 ? 2.883 -4.844 -14.980 1.00 98.62 72 LYS A N 1
ATOM 556 C CA . LYS A 1 72 ? 1.515 -5.192 -14.566 1.00 98.62 72 LYS A CA 1
ATOM 557 C C . LYS A 1 72 ? 1.444 -6.383 -13.614 1.00 98.62 72 LYS A C 1
ATOM 559 O O . LYS A 1 72 ? 0.798 -6.284 -12.574 1.00 98.62 72 LYS A O 1
ATOM 564 N N . ASP A 1 73 ? 2.078 -7.496 -13.965 1.00 98.56 73 ASP A N 1
ATOM 565 C CA . ASP A 1 73 ? 1.898 -8.749 -13.227 1.00 98.56 73 ASP A CA 1
ATOM 566 C C . ASP A 1 73 ? 2.497 -8.667 -11.816 1.00 98.56 73 ASP A C 1
ATOM 568 O O . ASP A 1 73 ? 1.832 -9.026 -10.844 1.00 98.56 73 ASP A O 1
ATOM 572 N N . ASN A 1 74 ? 3.692 -8.084 -11.666 1.00 98.75 74 ASN A N 1
ATOM 573 C CA . ASN A 1 74 ? 4.287 -7.869 -10.343 1.00 98.75 74 ASN A CA 1
ATOM 574 C C . ASN A 1 74 ? 3.515 -6.820 -9.525 1.00 98.75 74 ASN A C 1
ATOM 576 O O . ASN A 1 74 ? 3.390 -6.952 -8.305 1.00 98.75 74 ASN A O 1
ATOM 580 N N . VAL A 1 75 ? 2.983 -5.776 -10.172 1.00 98.69 75 VAL A N 1
ATOM 581 C CA . VAL A 1 75 ? 2.132 -4.776 -9.505 1.00 98.69 75 VAL A CA 1
ATOM 582 C C . VAL A 1 75 ? 0.859 -5.427 -8.966 1.00 98.69 75 VAL A C 1
ATOM 584 O O . VAL A 1 75 ? 0.502 -5.206 -7.813 1.00 98.69 75 VAL A O 1
ATOM 587 N N . LEU A 1 76 ? 0.193 -6.271 -9.753 1.00 98.75 76 LEU A N 1
ATOM 588 C CA . LEU A 1 76 ? -0.986 -7.001 -9.290 1.00 98.75 76 LEU A CA 1
ATOM 589 C C . LEU A 1 76 ? -0.649 -7.933 -8.128 1.00 98.75 76 LEU A C 1
ATOM 591 O O . LEU A 1 76 ?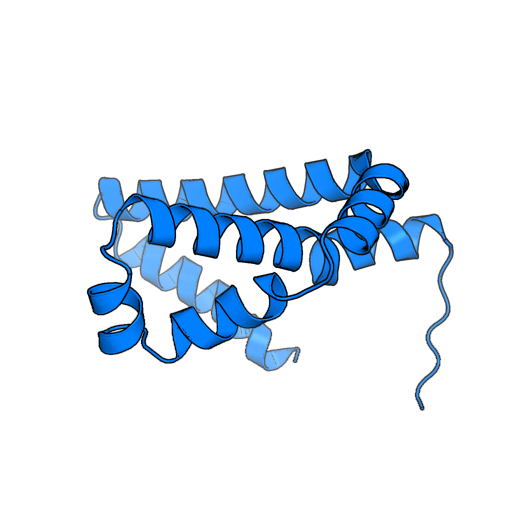 -1.354 -7.929 -7.121 1.00 98.75 76 LEU A O 1
ATOM 595 N N . GLU A 1 77 ? 0.443 -8.687 -8.228 1.00 98.62 77 GLU A N 1
ATOM 596 C CA . GLU A 1 77 ? 0.838 -9.604 -7.163 1.00 98.62 77 GLU A CA 1
ATOM 597 C C . GLU A 1 77 ? 1.163 -8.877 -5.853 1.00 98.62 77 GLU A C 1
ATOM 599 O O . GLU A 1 77 ? 0.697 -9.282 -4.787 1.00 98.62 77 GLU A O 1
ATOM 604 N N . SER A 1 78 ? 1.907 -7.773 -5.922 1.00 98.69 78 SER A N 1
ATOM 605 C CA . SER A 1 78 ? 2.207 -6.956 -4.742 1.00 98.69 78 SER A CA 1
ATOM 606 C C . SER A 1 78 ? 0.941 -6.340 -4.136 1.00 98.69 78 SER A C 1
ATOM 608 O O . SER A 1 78 ? 0.757 -6.395 -2.919 1.00 98.69 78 SER A O 1
ATOM 610 N N . ILE A 1 79 ? -0.000 -5.858 -4.958 1.00 98.69 79 ILE A N 1
ATOM 611 C CA . ILE A 1 79 ? -1.313 -5.397 -4.480 1.00 98.69 79 ILE A CA 1
ATOM 612 C C . ILE A 1 79 ? -2.069 -6.526 -3.765 1.00 98.69 79 ILE A C 1
ATOM 614 O O . ILE A 1 79 ? -2.607 -6.295 -2.681 1.00 98.69 79 ILE A O 1
ATOM 618 N N . TYR A 1 80 ? -2.102 -7.743 -4.315 1.00 98.62 80 TYR A N 1
ATOM 619 C CA . TYR A 1 80 ? -2.767 -8.879 -3.668 1.00 98.62 80 TYR A CA 1
ATOM 620 C C . TYR A 1 80 ? -2.110 -9.267 -2.342 1.00 98.62 80 TYR A C 1
ATOM 622 O O . TYR A 1 80 ? -2.813 -9.547 -1.367 1.00 98.62 80 TYR A O 1
ATOM 630 N N . ALA A 1 81 ? -0.778 -9.235 -2.276 1.00 98.38 81 ALA A N 1
ATOM 631 C CA . ALA A 1 81 ? -0.046 -9.465 -1.037 1.00 98.38 81 ALA A CA 1
ATOM 632 C C . ALA A 1 81 ? -0.450 -8.444 0.040 1.00 98.38 81 ALA A C 1
ATOM 634 O O . ALA A 1 81 ? -0.794 -8.831 1.158 1.00 98.38 81 ALA A O 1
ATOM 635 N N . PHE A 1 82 ? -0.518 -7.156 -0.310 1.00 98.31 82 PHE A N 1
ATOM 636 C CA . PHE A 1 82 ? -0.978 -6.127 0.621 1.00 98.31 82 PHE A CA 1
ATOM 637 C C . PHE A 1 82 ? -2.444 -6.305 1.027 1.00 98.31 82 PHE A C 1
ATOM 639 O O . PHE A 1 82 ? -2.771 -6.206 2.207 1.00 98.31 82 PHE A O 1
ATOM 646 N N . GLN A 1 83 ? -3.337 -6.598 0.076 1.00 98.38 83 GLN A N 1
ATOM 647 C CA . GLN A 1 83 ? -4.751 -6.853 0.370 1.00 98.38 83 GLN A CA 1
ATOM 648 C C . GLN A 1 83 ? -4.930 -8.005 1.364 1.00 98.38 83 GLN A C 1
ATOM 650 O O . GLN A 1 83 ? -5.802 -7.933 2.229 1.00 98.38 83 GLN A O 1
ATOM 655 N N . SER A 1 84 ? -4.102 -9.049 1.270 1.00 98.44 84 SER A N 1
ATOM 656 C CA . SER A 1 84 ? -4.091 -10.156 2.228 1.00 98.44 84 SER A CA 1
ATOM 657 C C . SER A 1 84 ? -3.755 -9.679 3.646 1.00 98.44 84 SER A C 1
ATOM 659 O O . SER A 1 84 ? -4.500 -9.977 4.581 1.00 98.44 84 SER A O 1
ATOM 661 N N . GLU A 1 85 ? -2.695 -8.884 3.814 1.00 98.44 85 GLU A N 1
ATOM 662 C CA . GLU A 1 85 ? -2.307 -8.333 5.120 1.00 98.44 85 GLU A CA 1
ATOM 663 C C . GLU A 1 85 ? -3.349 -7.353 5.676 1.00 98.44 85 GLU A C 1
ATOM 665 O O . GLU A 1 85 ? -3.746 -7.458 6.838 1.00 98.44 85 GLU A O 1
ATOM 670 N N . LEU A 1 86 ? -3.888 -6.466 4.835 1.00 98.19 86 LEU A N 1
ATOM 671 C CA . LEU A 1 86 ? -4.961 -5.554 5.233 1.00 98.19 86 LEU A CA 1
ATOM 672 C C . LEU A 1 86 ? -6.210 -6.318 5.693 1.00 98.19 86 LEU A C 1
ATOM 674 O O . LEU A 1 86 ? -6.816 -5.967 6.704 1.00 98.19 86 LEU A O 1
ATOM 678 N N . LYS A 1 87 ? -6.569 -7.402 4.996 1.00 98.56 87 LYS A N 1
ATOM 679 C CA . LYS A 1 87 ? -7.703 -8.259 5.360 1.00 98.56 87 LYS A CA 1
ATOM 680 C C . LYS A 1 87 ? -7.473 -9.001 6.676 1.00 98.56 87 LYS A C 1
ATOM 682 O O . LYS A 1 87 ? -8.427 -9.196 7.427 1.00 98.56 87 LYS A O 1
ATOM 687 N N . LYS A 1 88 ? -6.239 -9.421 6.978 1.00 98.44 88 LYS A N 1
ATOM 688 C CA . LYS A 1 88 ? -5.900 -9.986 8.297 1.00 98.44 88 LYS A CA 1
ATOM 689 C C . LYS A 1 88 ? -6.106 -8.947 9.395 1.00 98.44 88 LYS A C 1
ATOM 691 O O . LYS A 1 88 ? -6.765 -9.255 10.383 1.00 98.44 88 LYS A O 1
ATOM 696 N N . CYS A 1 89 ? -5.600 -7.728 9.200 1.00 98.56 89 CYS A N 1
ATOM 697 C CA . CYS A 1 89 ? -5.800 -6.619 10.133 1.00 98.56 89 CYS A CA 1
ATOM 698 C C . CYS A 1 89 ? -7.293 -6.352 10.374 1.00 98.56 89 CYS A C 1
ATOM 700 O O . CYS A 1 89 ? -7.737 -6.379 11.520 1.00 98.56 89 CYS A O 1
ATOM 702 N N . GLN A 1 90 ? -8.078 -6.216 9.299 1.00 98.50 90 GLN A N 1
ATOM 703 C CA . GLN A 1 90 ? -9.530 -6.042 9.370 1.00 98.50 90 GLN A CA 1
ATOM 704 C C . GLN A 1 90 ? -10.193 -7.137 10.218 1.00 98.50 90 GLN A C 1
ATOM 706 O O . GLN A 1 90 ? -10.912 -6.819 11.158 1.00 98.50 90 GLN A O 1
ATOM 711 N N . LYS A 1 91 ? -9.908 -8.415 9.938 1.00 98.69 91 LYS A N 1
ATOM 712 C CA . LYS A 1 91 ? -10.484 -9.541 10.689 1.00 98.69 91 LYS A CA 1
ATOM 713 C C . LYS A 1 91 ? -10.116 -9.521 12.169 1.00 98.69 91 LYS A C 1
ATOM 715 O O . LYS A 1 91 ? -10.968 -9.789 13.006 1.00 98.69 91 LYS A O 1
ATOM 720 N N . MET A 1 92 ? -8.860 -9.210 12.497 1.00 98.75 92 MET A N 1
ATOM 721 C CA . MET A 1 92 ? -8.430 -9.122 13.896 1.00 98.75 92 MET A CA 1
ATOM 722 C C . MET A 1 92 ? -9.170 -8.009 14.645 1.00 98.75 92 MET A C 1
ATOM 724 O O . MET A 1 92 ? -9.464 -8.173 15.823 1.00 98.75 92 MET A O 1
ATOM 728 N N . VAL A 1 93 ? -9.493 -6.901 13.971 1.00 98.56 93 VAL A N 1
ATOM 729 C CA . VAL A 1 93 ? -10.305 -5.818 14.545 1.00 98.56 93 VAL A CA 1
ATOM 730 C C . VAL A 1 93 ? -11.772 -6.237 14.685 1.00 98.56 93 VAL A C 1
ATOM 732 O O . VAL A 1 93 ? -12.338 -6.065 15.758 1.00 98.56 93 VAL A O 1
ATOM 735 N N . GLU A 1 94 ? -12.376 -6.818 13.643 1.00 98.50 94 GLU A N 1
ATOM 736 C CA . GLU A 1 94 ? -13.777 -7.281 13.645 1.00 98.50 94 GLU A CA 1
ATOM 737 C C . GLU A 1 94 ? -14.057 -8.323 14.735 1.00 98.50 94 GLU A C 1
ATOM 739 O O . GLU A 1 94 ? -15.117 -8.304 15.354 1.00 98.50 94 GLU A O 1
ATOM 744 N N . 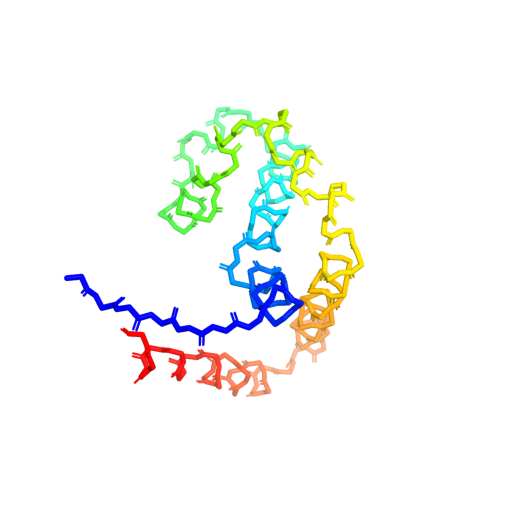ASN A 1 95 ? -13.096 -9.214 14.981 1.00 98.44 95 ASN A N 1
ATOM 745 C CA . ASN A 1 95 ? -13.204 -10.289 15.966 1.00 98.44 95 ASN A CA 1
ATOM 746 C C . ASN A 1 95 ? -12.661 -9.908 17.356 1.00 98.44 95 ASN A C 1
ATOM 748 O O . ASN A 1 95 ? -12.559 -10.777 18.221 1.00 98.44 95 ASN A O 1
ATOM 752 N N . GLU A 1 96 ? -12.252 -8.653 17.564 1.00 98.56 96 GLU A N 1
ATOM 753 C CA . GLU A 1 96 ? -11.654 -8.174 18.818 1.00 98.56 96 GLU A CA 1
ATOM 754 C C . GLU A 1 96 ? -10.402 -8.969 19.271 1.00 98.56 96 GLU A C 1
ATOM 756 O O . GLU A 1 96 ? -10.105 -9.120 20.460 1.00 98.56 96 GLU A O 1
ATOM 761 N N . GLU A 1 97 ? -9.602 -9.467 18.325 1.00 98.50 97 GLU A N 1
ATOM 762 C CA . GLU A 1 97 ? -8.391 -10.260 18.575 1.00 98.50 97 GLU A CA 1
ATOM 763 C C . GLU A 1 97 ? -7.182 -9.378 18.952 1.00 98.50 97 GLU A C 1
ATOM 765 O O . GLU A 1 97 ? -6.097 -9.463 18.369 1.00 98.50 97 GLU A O 1
ATOM 770 N N . TRP A 1 98 ? -7.332 -8.521 19.966 1.00 98.44 98 TRP A N 1
ATOM 771 C CA . TRP A 1 98 ? -6.376 -7.454 20.296 1.00 98.44 98 TRP A CA 1
ATOM 772 C C . TRP A 1 98 ? -4.948 -7.937 20.575 1.00 98.44 98 TRP A C 1
ATOM 774 O O . TRP A 1 98 ? -3.979 -7.259 20.233 1.00 98.44 98 TRP A O 1
ATOM 784 N N . LYS A 1 99 ? -4.792 -9.128 21.169 1.00 98.38 99 LYS A N 1
ATOM 785 C CA . LYS A 1 99 ? -3.469 -9.731 21.402 1.00 98.38 99 LYS A CA 1
ATOM 786 C C . LYS A 1 99 ? -2.787 -10.133 20.091 1.00 98.38 99 LYS A C 1
ATOM 788 O O . LYS A 1 99 ? -1.591 -9.888 19.941 1.00 98.38 99 LYS A O 1
ATOM 793 N N . ASN A 1 100 ? -3.541 -10.708 19.151 1.00 98.31 100 ASN A N 1
ATOM 794 C CA . ASN A 1 100 ? -3.029 -11.090 17.834 1.00 98.31 100 ASN A CA 1
ATOM 795 C C . ASN A 1 100 ? -2.689 -9.842 17.020 1.00 98.31 100 ASN A C 1
ATOM 797 O O . ASN A 1 100 ? -1.597 -9.766 16.463 1.00 98.31 100 ASN A O 1
ATOM 801 N N . LEU A 1 101 ? -3.561 -8.829 17.050 1.00 98.62 101 LEU A N 1
ATOM 802 C CA . LEU A 1 101 ? -3.314 -7.543 16.402 1.00 98.62 101 LEU A CA 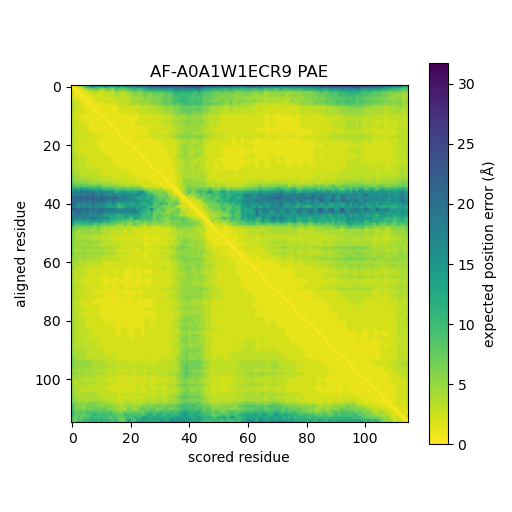1
ATOM 803 C C . LEU A 1 101 ? -2.042 -6.879 16.945 1.00 98.62 101 LEU A C 1
ATOM 805 O O . LEU A 1 101 ? -1.193 -6.447 16.169 1.00 98.62 101 LEU A O 1
ATOM 809 N N . ASN A 1 102 ? -1.864 -6.841 18.272 1.00 98.44 102 ASN A N 1
ATOM 810 C CA . ASN A 1 102 ? -0.658 -6.280 18.887 1.00 98.44 102 ASN A CA 1
ATOM 811 C C . ASN A 1 102 ? 0.610 -7.028 18.472 1.00 98.44 102 ASN A C 1
ATOM 813 O O . ASN A 1 102 ? 1.635 -6.394 18.227 1.00 98.44 102 ASN A O 1
ATOM 817 N N . LYS A 1 103 ? 0.545 -8.360 18.382 1.00 98.06 103 LYS A N 1
ATOM 818 C CA . LYS A 1 103 ? 1.665 -9.166 17.899 1.00 98.06 103 LYS A CA 1
ATOM 819 C C . LYS A 1 103 ? 1.977 -8.866 16.432 1.00 98.06 103 LYS A C 1
ATOM 821 O O . LYS A 1 103 ? 3.116 -8.542 16.133 1.00 98.06 103 LYS A O 1
ATOM 826 N N . TRP A 1 104 ? 0.975 -8.877 15.556 1.00 98.19 104 TRP A N 1
ATOM 827 C CA . TRP A 1 104 ? 1.144 -8.572 14.133 1.00 98.19 104 TRP A CA 1
ATOM 828 C C . TRP A 1 104 ? 1.743 -7.171 13.902 1.00 98.19 104 TRP A C 1
ATOM 830 O O . TRP A 1 104 ? 2.643 -7.011 13.083 1.00 98.19 104 TRP A O 1
ATOM 840 N N . MET A 1 105 ? 1.332 -6.164 14.684 1.00 97.75 105 MET A N 1
ATOM 841 C CA . MET A 1 105 ? 1.945 -4.827 14.640 1.00 97.75 105 MET A CA 1
ATOM 842 C C . MET A 1 105 ? 3.403 -4.822 15.127 1.00 97.75 105 MET A C 1
ATOM 844 O O . MET A 1 105 ? 4.235 -4.119 14.562 1.00 97.75 105 MET A O 1
ATOM 848 N N . LYS A 1 106 ? 3.739 -5.601 16.164 1.00 97.12 106 LYS A N 1
ATOM 849 C CA . LYS A 1 106 ? 5.130 -5.742 16.633 1.00 97.12 106 LYS A CA 1
ATOM 850 C C . LYS A 1 106 ? 6.015 -6.410 15.590 1.00 97.12 106 LYS A C 1
ATOM 852 O O . LYS A 1 106 ? 7.138 -5.959 15.401 1.00 97.12 106 LYS A O 1
ATOM 857 N N . ASP A 1 107 ? 5.495 -7.427 14.911 1.00 95.81 107 ASP A N 1
ATOM 858 C CA . ASP A 1 107 ? 6.197 -8.090 13.814 1.00 95.81 107 ASP A CA 1
ATOM 859 C C . ASP A 1 107 ? 6.466 -7.092 12.670 1.00 95.81 107 ASP A C 1
ATOM 861 O O . ASP A 1 107 ? 7.547 -7.091 12.099 1.00 95.81 107 ASP A O 1
ATOM 865 N N . ALA A 1 108 ? 5.537 -6.171 12.380 1.00 94.38 108 ALA A N 1
ATOM 866 C CA . ALA A 1 108 ? 5.765 -5.107 11.398 1.00 94.38 108 ALA A CA 1
ATOM 867 C C . ALA A 1 108 ? 6.820 -4.073 11.847 1.00 94.38 108 ALA A C 1
ATOM 869 O O . ALA A 1 108 ? 7.583 -3.571 11.020 1.00 94.38 108 ALA A O 1
ATOM 870 N N . ASN A 1 109 ? 6.902 -3.766 13.146 1.00 93.31 109 ASN A N 1
ATOM 871 C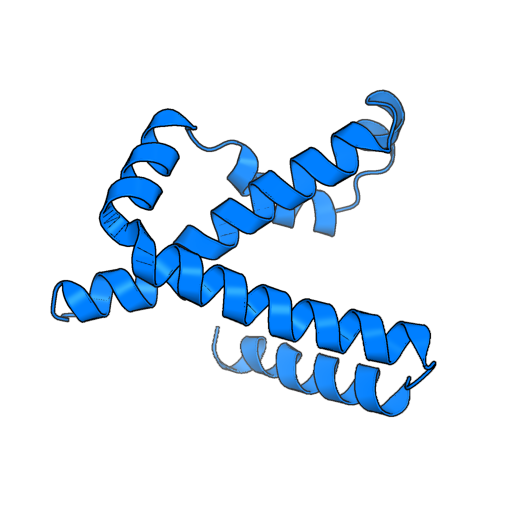 CA . ASN A 1 109 ? 7.862 -2.791 13.676 1.00 93.31 109 ASN A CA 1
ATOM 872 C C . ASN A 1 109 ? 9.326 -3.221 13.515 1.00 93.31 109 ASN A C 1
ATOM 874 O O . ASN A 1 109 ? 10.193 -2.351 13.509 1.00 93.31 109 ASN A O 1
ATOM 878 N N . THR A 1 110 ? 9.619 -4.515 13.334 1.00 93.06 110 THR A N 1
ATOM 879 C CA . THR A 1 110 ? 10.996 -4.978 13.074 1.00 93.06 110 THR A CA 1
ATOM 880 C C . THR A 1 110 ? 11.547 -4.452 11.749 1.00 93.06 110 THR A C 1
ATOM 882 O O . THR A 1 110 ? 12.744 -4.534 11.497 1.00 93.06 110 THR A O 1
ATOM 885 N N . LEU A 1 111 ? 10.699 -3.882 10.884 1.00 86.94 111 LEU A N 1
ATOM 886 C CA . LEU A 1 111 ? 11.149 -3.150 9.703 1.00 86.94 111 LEU A CA 1
ATOM 887 C C . LEU A 1 111 ? 12.113 -2.006 10.068 1.00 86.94 111 LEU A C 1
ATOM 889 O O . LEU A 1 111 ? 13.039 -1.738 9.308 1.00 86.94 111 LEU A O 1
ATOM 893 N N . HIS A 1 112 ? 11.940 -1.371 11.233 1.00 80.81 112 HIS A N 1
ATOM 894 C CA . HIS A 1 112 ? 12.848 -0.329 11.727 1.00 80.81 112 HIS A CA 1
ATOM 895 C C . HIS A 1 112 ? 14.257 -0.835 12.048 1.00 80.81 112 HIS A C 1
ATOM 897 O O . HIS A 1 112 ? 15.181 -0.037 12.087 1.00 80.81 112 HIS A O 1
ATOM 903 N N . ASP A 1 113 ? 14.433 -2.138 12.266 1.00 85.31 113 ASP A N 1
ATOM 904 C CA . ASP A 1 113 ? 15.756 -2.717 12.511 1.00 85.31 113 ASP A CA 1
ATOM 905 C C . ASP A 1 113 ? 16.533 -2.935 11.198 1.00 85.31 113 ASP A C 1
ATOM 907 O O . ASP A 1 113 ? 17.738 -3.187 11.211 1.00 85.31 113 ASP A O 1
ATOM 911 N N . ILE A 1 114 ? 15.832 -2.873 10.060 1.00 80.06 114 ILE A N 1
ATOM 912 C C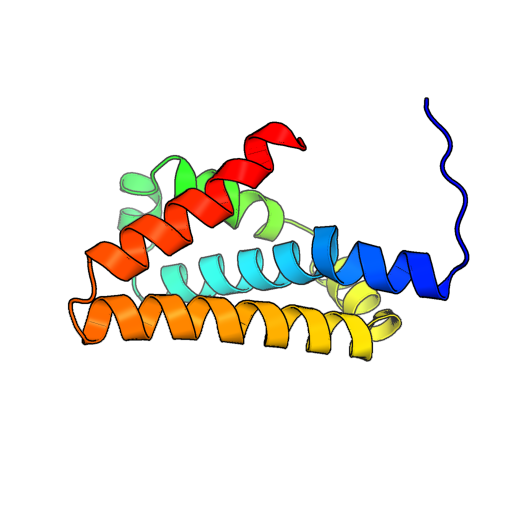A . ILE A 1 114 ? 16.359 -3.157 8.719 1.00 80.06 114 ILE A CA 1
ATOM 913 C C . ILE A 1 114 ? 16.576 -1.863 7.915 1.00 80.06 114 ILE A C 1
ATOM 915 O O . ILE A 1 114 ? 17.459 -1.829 7.05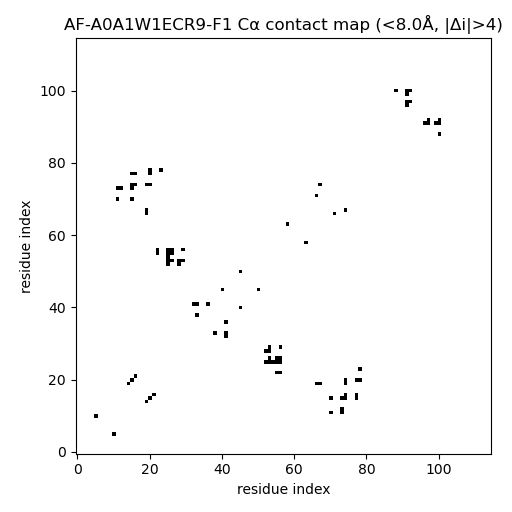4 1.00 80.06 114 ILE A O 1
ATOM 919 N N . LEU A 1 115 ? 15.771 -0.825 8.171 1.00 72.12 115 LEU A N 1
ATOM 920 C CA . LEU A 1 115 ? 15.840 0.494 7.523 1.00 72.12 115 LEU A CA 1
ATOM 921 C C . LEU A 1 115 ? 16.715 1.476 8.306 1.00 72.12 115 LEU A C 1
ATOM 923 O O . LEU A 1 115 ? 17.539 2.153 7.649 1.00 72.12 115 LEU A O 1
#

pLDDT: mean 92.69, std 9.09, range [63.03, 98.75]

InterPro domains:
  IPR003099 Prephenate dehydrogenase [PS51176] (1-115)
  IPR008927 6-phosphogluconate dehydrogenase-like, C-terminal domain superfamily [SSF48179] (7-115)
  IPR046825 Prephenate dehydrogenase, dimerization domain [PF20463] (8-106)
  IPR050812 Prephenate/Arogenate Dehydrogenase [PTHR21363] (2-110)

Sequence (115 aa):
MKLVYMDAKEHDRHAAFISHMPHALSYSLANAVMKQEASTSIVALAGGGFKDMSRIAKSSPNMWEDIFRQNKDNVLESIYAFQSELKKCQKMVENEEWKNLNKWMKDANTLHDIL

Nearest PDB structures (foldseek):
  3b1f-assembly1_A-2  TM=9.304E-01  e=6.868E-06  Streptococcus mutans
  3ggp-assembly2_D  TM=9.113E-01  e=4.354E-06  Aquifex aeolicus
  2f1k-assembly2_C  TM=9.196E-01  e=1.360E-05  Synechocystis sp. PCC 6803
  5uyy-assembly2_D  TM=9.193E-01  e=1.083E-05  Bacillus anthracis
  3dzb-assembly1_A  TM=8.703E-01  e=2.852E-05  Streptococcus thermophilus LMG 18311

Mean predicted aligned error: 4.37 Å

Organism: NCBI:txid652676

Secondary structure (DSSP, 8-state):
-------HHHHHHHHIIIIIHHHHHHHHHHHHHHHHS-HHHHHHH--HHHHHHHGGGGS-HHHHHHHHHHTHHHHHHHHHHHHHHHHHHHHHHHTT-HHHHHHHHHHHHGGGGT-